Protein AF-A0A091BIE0-F1 (afdb_monomer_lite)

Secondary structure (DSSP, 8-state):
-EEEET--EEEEEESSS--B-SHHHHHTT-PPEEEEEEETTEEEEETTEEEEEE-SEEEEE-TTS-EE-HHHHHHHHHHHHHHHHHHHHTT-

Radius of gyration: 16.74 Å; chains: 1; bounding box: 36×42×34 Å

Structure (mmCIF, N/CA/C/O backbone):
data_AF-A0A091BIE0-F1
#
_entry.id   AF-A0A091BIE0-F1
#
loop_
_atom_site.group_PDB
_atom_site.id
_atom_site.type_symbol
_atom_site.label_atom_id
_atom_site.label_alt_id
_atom_site.label_comp_id
_atom_site.label_asym_id
_atom_site.label_entity_id
_atom_site.label_seq_id
_atom_site.pdbx_PDB_ins_code
_atom_site.Cartn_x
_atom_site.Cartn_y
_atom_site.Cartn_z
_atom_site.occupancy
_atom_site.B_iso_or_equiv
_atom_site.auth_seq_id
_atom_site.auth_comp_id
_atom_site.auth_asym_id
_atom_site.auth_atom_id
_atom_site.pdbx_PDB_model_num
ATOM 1 N N . MET A 1 1 ? -12.261 6.188 1.779 1.00 84.56 1 MET A N 1
ATOM 2 C CA . MET A 1 1 ? -11.094 7.011 1.367 1.00 84.56 1 MET A CA 1
ATOM 3 C C . MET A 1 1 ? -9.829 6.629 2.144 1.00 84.56 1 MET A C 1
ATOM 5 O O . MET A 1 1 ? -9.911 6.406 3.345 1.00 84.56 1 MET A O 1
ATOM 9 N N . LEU A 1 2 ? -8.669 6.570 1.475 1.00 85.94 2 LEU A N 1
ATOM 10 C CA . LEU A 1 2 ? -7.343 6.339 2.076 1.00 85.94 2 LEU A CA 1
ATOM 11 C C . LEU A 1 2 ? -6.427 7.525 1.760 1.00 85.94 2 LEU A C 1
ATOM 13 O O . LEU A 1 2 ? -6.429 8.009 0.630 1.00 85.94 2 LEU A O 1
ATOM 17 N N . SER A 1 3 ? -5.633 7.972 2.733 1.00 88.81 3 SER A N 1
ATOM 18 C CA . SER A 1 3 ? -4.634 9.029 2.538 1.00 88.81 3 SER A CA 1
ATOM 19 C C . SER A 1 3 ? -3.309 8.697 3.219 1.00 88.81 3 SER A C 1
ATOM 21 O O . SER A 1 3 ? -3.305 8.226 4.358 1.00 88.81 3 SER A O 1
ATOM 23 N N . LEU A 1 4 ? -2.198 8.998 2.544 1.00 89.12 4 LEU A N 1
ATOM 24 C CA . LEU A 1 4 ? -0.833 8.814 3.042 1.00 89.12 4 LEU A CA 1
ATOM 25 C C . LEU A 1 4 ? -0.201 10.181 3.329 1.00 89.12 4 LEU A C 1
ATOM 27 O O . LEU A 1 4 ? -0.113 11.022 2.434 1.00 89.12 4 LEU A O 1
ATOM 31 N N . ALA A 1 5 ? 0.231 10.409 4.567 1.00 91.94 5 ALA A N 1
ATOM 32 C CA . ALA A 1 5 ? 0.928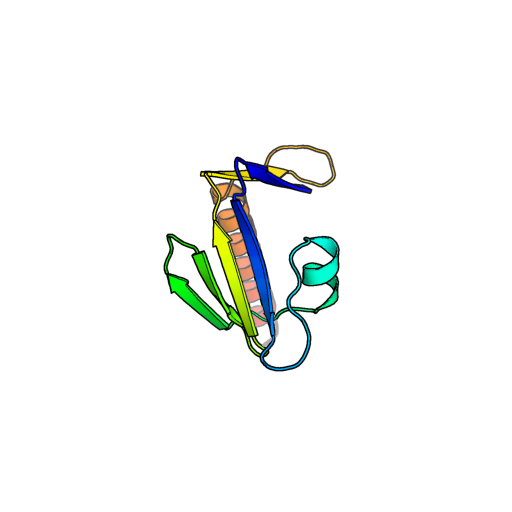 11.627 4.962 1.00 91.94 5 ALA A CA 1
ATOM 33 C C . ALA A 1 5 ? 2.426 11.512 4.660 1.00 91.94 5 ALA A C 1
ATOM 35 O O . ALA A 1 5 ? 3.035 10.477 4.932 1.00 91.94 5 ALA A O 1
ATOM 36 N N . GLU A 1 6 ? 3.009 12.590 4.126 1.00 93.19 6 GLU A N 1
ATOM 37 C CA . GLU A 1 6 ? 4.442 12.674 3.795 1.00 93.19 6 GLU A CA 1
ATOM 38 C C . GLU A 1 6 ? 4.926 11.493 2.932 1.00 93.19 6 GLU A C 1
ATOM 40 O O . GLU A 1 6 ? 6.009 10.951 3.126 1.00 93.19 6 GLU A O 1
ATOM 45 N N . CYS A 1 7 ? 4.097 11.077 1.970 1.00 91.31 7 CYS A N 1
ATOM 46 C CA . CYS A 1 7 ? 4.430 9.995 1.053 1.00 91.31 7 CYS A CA 1
ATOM 47 C C . CYS A 1 7 ? 5.581 10.420 0.128 1.00 91.31 7 CYS A C 1
ATOM 49 O O . CYS A 1 7 ? 5.385 11.225 -0.784 1.00 91.31 7 CYS A O 1
ATOM 51 N N . THR A 1 8 ? 6.779 9.883 0.354 1.00 92.06 8 THR A N 1
ATOM 52 C CA . THR A 1 8 ? 7.986 10.203 -0.4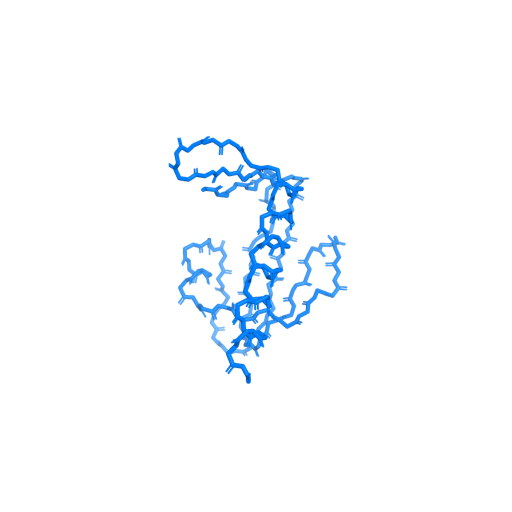32 1.00 92.06 8 THR A CA 1
ATOM 53 C C . THR A 1 8 ? 8.276 9.169 -1.514 1.00 92.06 8 THR A C 1
ATOM 55 O O . THR A 1 8 ? 8.953 9.477 -2.495 1.00 92.06 8 THR A O 1
ATOM 58 N N . SER A 1 9 ? 7.725 7.960 -1.381 1.00 91.56 9 SER A N 1
ATOM 59 C CA . SER A 1 9 ? 7.797 6.919 -2.401 1.00 91.56 9 SER A CA 1
ATOM 60 C C . SER A 1 9 ? 6.460 6.207 -2.514 1.00 91.56 9 SER A C 1
ATOM 62 O O . SER A 1 9 ? 5.925 5.716 -1.525 1.00 91.56 9 SER A O 1
ATOM 64 N N . PHE A 1 10 ? 5.940 6.129 -3.733 1.00 92.00 10 PHE A N 1
ATOM 65 C CA . PHE A 1 10 ? 4.827 5.265 -4.096 1.00 92.00 10 PHE A CA 1
ATOM 66 C C . PHE A 1 10 ? 5.060 4.801 -5.527 1.00 92.00 10 PHE A C 1
ATOM 68 O O . PHE A 1 10 ? 4.800 5.541 -6.474 1.00 92.00 10 PHE A O 1
ATOM 75 N N . ARG A 1 11 ? 5.667 3.624 -5.690 1.00 95.38 11 ARG A N 1
ATOM 76 C CA . ARG A 1 11 ? 6.133 3.146 -6.994 1.00 95.38 11 ARG A CA 1
ATOM 77 C C . ARG A 1 11 ? 5.934 1.649 -7.130 1.00 95.38 11 ARG A C 1
ATOM 79 O O . ARG A 1 11 ? 6.404 0.888 -6.297 1.00 95.38 11 ARG A O 1
ATOM 86 N N . TYR A 1 12 ? 5.290 1.235 -8.209 1.00 96.31 12 TYR A N 1
ATOM 87 C CA . TYR A 1 12 ? 5.173 -0.162 -8.599 1.00 96.31 12 TYR A CA 1
ATOM 88 C C . TYR A 1 12 ? 6.081 -0.442 -9.793 1.00 96.31 12 TYR A C 1
ATOM 90 O O . TYR A 1 12 ? 5.951 0.204 -10.837 1.00 96.31 12 TYR A O 1
ATOM 98 N N . GLU A 1 13 ? 6.980 -1.407 -9.637 1.00 96.56 13 GLU A N 1
ATOM 99 C CA . GLU A 1 13 ? 7.894 -1.883 -10.671 1.00 96.56 13 GLU A CA 1
ATOM 100 C C . GLU A 1 13 ? 7.438 -3.272 -11.131 1.00 96.56 13 GLU A C 1
ATOM 102 O O . GLU A 1 13 ? 7.653 -4.252 -10.412 1.00 96.56 13 GLU A O 1
ATOM 107 N N . PRO A 1 14 ? 6.764 -3.380 -12.289 1.00 95.50 14 PRO A N 1
ATOM 108 C CA . PRO A 1 14 ? 6.404 -4.680 -12.829 1.00 95.50 14 PRO A CA 1
ATOM 109 C C . PRO A 1 14 ? 7.652 -5.410 -13.344 1.00 95.50 14 PRO A C 1
ATOM 111 O O . PRO A 1 14 ? 8.620 -4.774 -13.762 1.00 95.50 14 PRO A O 1
ATOM 114 N N . TYR A 1 15 ? 7.614 -6.742 -13.384 1.00 93.25 15 TYR A N 1
ATOM 115 C CA . TYR A 1 15 ? 8.685 -7.532 -14.011 1.00 93.25 15 TYR A CA 1
ATOM 116 C C . TYR A 1 15 ? 8.784 -7.283 -15.520 1.00 93.25 15 TYR A C 1
ATOM 118 O O . TYR A 1 15 ? 9.866 -7.379 -16.097 1.00 93.25 15 TYR A O 1
ATOM 126 N N . GLU A 1 16 ? 7.661 -6.923 -16.147 1.00 92.56 16 GLU A N 1
ATOM 127 C CA . GLU A 1 16 ? 7.591 -6.525 -17.548 1.00 92.56 16 GLU A CA 1
ATOM 128 C C . GLU A 1 16 ? 6.859 -5.188 -17.710 1.00 92.56 16 GLU A C 1
ATOM 130 O O . GLU A 1 16 ? 5.786 -4.962 -17.151 1.00 92.56 16 GLU A O 1
ATOM 135 N N . GLY A 1 17 ? 7.421 -4.300 -18.532 1.00 90.56 17 GLY A N 1
ATOM 136 C CA . GLY A 1 17 ? 6.832 -2.998 -18.843 1.00 90.56 17 GLY A CA 1
ATOM 137 C C . GLY A 1 17 ? 7.348 -1.853 -17.968 1.00 90.56 17 GLY A C 1
ATOM 138 O O . GLY A 1 17 ? 8.400 -1.934 -17.342 1.00 90.56 17 GLY A O 1
ATOM 139 N N . ALA A 1 18 ? 6.628 -0.730 -17.993 1.00 94.19 18 ALA A N 1
ATOM 140 C CA . ALA A 1 18 ? 7.052 0.499 -17.327 1.00 94.19 18 ALA A CA 1
ATOM 141 C C . ALA A 1 18 ? 6.574 0.566 -15.871 1.00 94.19 18 ALA A C 1
ATOM 143 O O . ALA A 1 18 ? 5.447 0.174 -15.553 1.00 94.19 18 ALA A O 1
ATOM 144 N N . ALA A 1 19 ? 7.394 1.144 -14.996 1.00 95.12 19 ALA A N 1
ATOM 145 C CA . ALA A 1 19 ? 6.990 1.451 -13.630 1.00 95.12 19 ALA A CA 1
ATOM 146 C C . ALA A 1 19 ? 5.812 2.444 -13.592 1.00 95.12 19 ALA A C 1
ATOM 148 O O . ALA A 1 19 ? 5.656 3.280 -14.483 1.00 95.12 19 ALA A O 1
ATOM 149 N N . SER A 1 20 ? 4.996 2.355 -12.542 1.00 94.38 20 SER A N 1
ATOM 150 C CA . SER A 1 20 ? 3.940 3.330 -12.235 1.00 94.38 20 SER A CA 1
ATOM 151 C C . SER A 1 20 ? 4.217 3.986 -10.898 1.00 94.38 20 SER A C 1
ATOM 153 O O . SER A 1 20 ? 4.741 3.340 -9.995 1.00 94.38 20 SER A O 1
ATOM 155 N N . SER A 1 21 ? 3.836 5.253 -10.759 1.00 91.56 21 SER A N 1
ATOM 156 C CA . SER A 1 21 ? 4.073 6.026 -9.535 1.00 91.56 21 SER A CA 1
ATOM 157 C C . SER A 1 21 ? 2.849 6.793 -9.032 1.00 91.56 21 SER A C 1
ATOM 159 O O . SER A 1 21 ? 2.971 7.660 -8.171 1.00 91.56 21 SER A O 1
ATOM 161 N N . THR A 1 22 ? 1.667 6.518 -9.585 1.00 86.25 22 THR A N 1
ATOM 162 C CA . THR A 1 22 ? 0.405 7.134 -9.155 1.00 86.25 22 THR A CA 1
ATOM 163 C C . THR A 1 22 ? -0.539 6.062 -8.619 1.00 86.25 22 THR A C 1
ATOM 165 O O . THR A 1 22 ? -0.503 4.914 -9.068 1.00 86.25 22 THR A O 1
ATOM 168 N N . LEU A 1 23 ? -1.398 6.427 -7.660 1.00 82.12 23 LEU A N 1
ATOM 169 C CA . LEU A 1 23 ? -2.419 5.525 -7.110 1.00 82.12 23 LEU A CA 1
ATOM 170 C C . LEU A 1 23 ? -3.373 5.017 -8.184 1.00 82.12 23 LEU A C 1
ATOM 172 O O . LEU A 1 23 ? -3.703 3.838 -8.195 1.00 82.12 23 LEU A O 1
ATOM 176 N N . GLU A 1 24 ? -3.767 5.884 -9.108 1.00 85.69 24 GLU A N 1
ATOM 177 C CA . GLU A 1 24 ? -4.695 5.549 -10.184 1.00 85.69 24 GLU A CA 1
ATOM 178 C C . GLU A 1 24 ? -4.094 4.530 -11.159 1.00 85.69 24 GLU A C 1
ATOM 180 O O . GLU A 1 24 ? -4.757 3.553 -11.507 1.00 85.69 24 GLU A O 1
ATOM 185 N N . ASP A 1 25 ? -2.830 4.700 -11.559 1.00 89.06 25 ASP A N 1
ATOM 186 C CA . ASP A 1 25 ? -2.165 3.756 -12.464 1.00 89.06 25 ASP A CA 1
ATOM 187 C C . ASP A 1 25 ? -1.889 2.414 -11.783 1.00 89.06 25 ASP A C 1
ATOM 189 O O . ASP A 1 25 ? -2.044 1.359 -12.394 1.00 89.06 25 ASP A O 1
ATOM 193 N N . 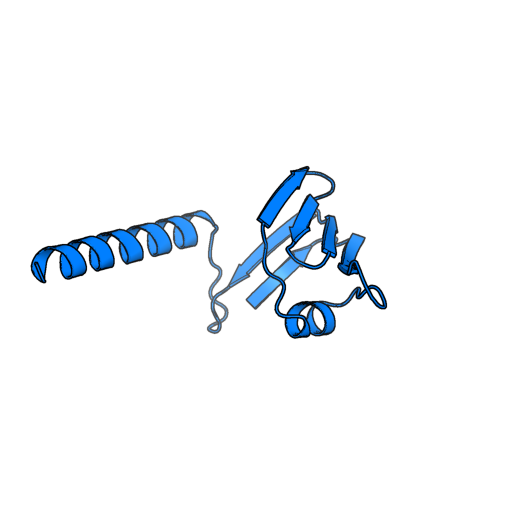ILE A 1 26 ? -1.499 2.451 -10.508 1.00 88.62 26 ILE A N 1
ATOM 194 C CA . ILE A 1 26 ? -1.236 1.260 -9.695 1.00 88.62 26 ILE A CA 1
ATOM 195 C C . ILE A 1 26 ? -2.542 0.491 -9.440 1.00 88.62 26 ILE A C 1
ATOM 197 O O . ILE A 1 26 ? -2.565 -0.727 -9.598 1.00 88.62 26 ILE A O 1
ATOM 201 N N . ALA A 1 27 ? -3.650 1.177 -9.143 1.00 84.88 27 ALA A N 1
ATOM 202 C CA . ALA A 1 27 ? -4.959 0.553 -8.938 1.00 84.88 27 ALA A CA 1
ATOM 203 C C . ALA A 1 27 ? -5.494 -0.143 -10.202 1.00 84.88 27 ALA A C 1
ATOM 205 O O . ALA A 1 27 ? -6.124 -1.193 -10.107 1.00 84.88 27 ALA A O 1
ATOM 206 N N . ARG A 1 28 ? -5.203 0.393 -11.394 1.00 89.06 28 ARG A N 1
ATOM 207 C CA . ARG A 1 28 ? -5.588 -0.220 -12.681 1.00 89.06 28 ARG A CA 1
ATOM 208 C C . ARG A 1 28 ? -4.828 -1.504 -13.014 1.00 89.06 28 ARG A C 1
ATOM 210 O O . ARG A 1 28 ? -5.209 -2.188 -13.957 1.00 89.06 28 ARG A O 1
ATOM 217 N N . ARG A 1 29 ? -3.746 -1.812 -12.294 1.00 85.25 29 ARG A N 1
ATOM 218 C CA . ARG A 1 29 ? -2.899 -2.987 -12.549 1.00 85.25 29 ARG A CA 1
ATOM 219 C C . ARG A 1 29 ? -3.356 -4.255 -11.836 1.00 85.25 29 ARG A C 1
ATOM 221 O O . ARG A 1 29 ? -2.687 -5.265 -12.001 1.00 85.25 29 ARG A O 1
ATOM 228 N N . GLU A 1 30 ? -4.449 -4.199 -11.067 1.00 82.88 30 GLU A N 1
ATOM 229 C CA . GLU A 1 30 ? -5.006 -5.354 -10.338 1.00 82.88 30 GLU A CA 1
ATOM 230 C C . GLU A 1 30 ? -3.920 -6.131 -9.569 1.00 82.88 30 GLU A C 1
ATOM 232 O O . GLU A 1 30 ? -3.747 -7.337 -9.713 1.00 82.88 30 GLU A O 1
ATOM 237 N N . ILE A 1 31 ? -3.117 -5.404 -8.787 1.00 89.44 31 ILE A N 1
ATOM 238 C CA . ILE A 1 31 ? -1.927 -5.952 -8.131 1.00 89.44 31 ILE A CA 1
ATOM 239 C C . ILE A 1 31 ? -2.322 -6.998 -7.088 1.00 89.44 31 ILE A C 1
ATOM 241 O O . ILE A 1 31 ? -3.054 -6.704 -6.144 1.00 89.44 31 ILE A O 1
ATOM 245 N N . GLU A 1 32 ? -1.750 -8.192 -7.207 1.00 93.44 32 GLU A N 1
ATOM 246 C CA . GLU A 1 32 ? -1.906 -9.268 -6.232 1.00 93.44 32 GLU A CA 1
ATOM 247 C C . GLU A 1 32 ? -0.688 -9.339 -5.301 1.00 93.44 32 GLU A C 1
ATOM 249 O O . GLU A 1 32 ? 0.443 -9.547 -5.752 1.00 93.44 32 GLU A O 1
ATOM 254 N N . ILE A 1 33 ? -0.921 -9.138 -4.001 1.00 93.25 33 ILE A N 1
ATOM 255 C CA . ILE A 1 33 ? 0.114 -9.113 -2.958 1.00 93.25 33 ILE A CA 1
ATOM 256 C C . ILE A 1 33 ? 0.457 -10.543 -2.529 1.00 93.25 33 ILE A C 1
ATOM 258 O O . ILE A 1 33 ? -0.427 -11.298 -2.132 1.00 93.25 33 ILE A O 1
ATOM 262 N N . LEU A 1 34 ? 1.748 -10.882 -2.533 1.00 95.19 34 LEU A N 1
ATOM 263 C CA . LEU A 1 34 ? 2.260 -12.168 -2.053 1.00 95.19 34 LEU A CA 1
ATOM 264 C C . LEU A 1 34 ? 2.827 -12.070 -0.637 1.00 95.19 34 LEU A C 1
ATOM 266 O O . LEU A 1 34 ? 2.524 -12.900 0.218 1.00 95.19 34 LEU A O 1
ATOM 270 N N . SER A 1 35 ? 3.676 -11.072 -0.384 1.00 94.12 35 SER A N 1
ATOM 271 C CA . SER A 1 35 ? 4.343 -10.927 0.911 1.00 94.12 35 SER A CA 1
ATOM 272 C C . SER A 1 35 ? 4.858 -9.515 1.159 1.00 94.12 35 SER A C 1
ATOM 274 O O . SER A 1 35 ? 5.121 -8.756 0.228 1.00 94.12 35 SER A O 1
ATOM 276 N N . LEU A 1 36 ? 5.101 -9.205 2.430 1.00 94.44 36 LEU A N 1
ATOM 277 C CA . LEU A 1 36 ? 5.848 -8.028 2.861 1.00 94.44 36 LEU A CA 1
ATOM 278 C C . LEU A 1 36 ? 7.302 -8.433 3.145 1.00 94.44 36 LEU A C 1
ATOM 280 O O . LEU A 1 36 ? 7.533 -9.329 3.954 1.00 94.44 36 LEU A O 1
ATOM 284 N N . GLU A 1 37 ? 8.266 -7.792 2.487 1.00 91.88 37 GLU A N 1
ATOM 285 C CA . GLU A 1 37 ? 9.701 -8.046 2.690 1.00 91.88 37 GLU A CA 1
ATOM 286 C C . GLU A 1 37 ? 10.281 -7.185 3.815 1.00 91.88 37 GLU A C 1
ATOM 288 O O . GLU A 1 37 ? 10.965 -7.689 4.705 1.00 91.88 37 GLU A O 1
ATOM 293 N N . SER A 1 38 ? 9.974 -5.888 3.809 1.00 87.75 38 SER A N 1
ATOM 294 C CA . SER A 1 38 ? 10.430 -4.935 4.820 1.00 87.75 38 SER A CA 1
ATOM 295 C C . SER A 1 38 ? 9.323 -3.959 5.185 1.00 87.75 38 SER A C 1
ATOM 297 O O . SER A 1 38 ? 8.435 -3.679 4.380 1.00 87.75 38 SER A O 1
ATOM 299 N N . SER A 1 39 ? 9.377 -3.437 6.411 1.00 82.19 39 SER A N 1
ATOM 300 C CA . SER A 1 39 ? 8.404 -2.464 6.909 1.00 82.19 39 SER A CA 1
ATOM 301 C C . SER A 1 39 ? 8.853 -1.009 6.777 1.00 82.19 39 SER A C 1
ATOM 303 O O . SER A 1 39 ? 7.981 -0.158 6.829 1.00 82.19 39 SER A O 1
ATOM 305 N N . HIS A 1 40 ? 10.152 -0.718 6.609 1.00 83.56 40 HIS A N 1
ATOM 306 C CA . HIS A 1 40 ? 10.686 0.629 6.328 1.00 83.56 40 HIS A CA 1
ATOM 307 C C . HIS A 1 40 ? 12.019 0.547 5.538 1.00 83.56 40 HIS A C 1
ATOM 309 O O . HIS A 1 40 ? 13.017 0.098 6.112 1.00 83.56 40 HIS A O 1
ATOM 315 N N . PRO A 1 41 ? 12.065 0.957 4.251 1.00 85.38 41 PRO A N 1
ATOM 316 C CA . PRO A 1 41 ? 10.904 1.268 3.411 1.00 85.38 41 PRO A CA 1
ATOM 317 C C . PRO A 1 41 ? 9.967 0.063 3.302 1.00 85.38 41 PRO A C 1
ATOM 319 O O . PRO A 1 41 ? 10.388 -1.082 3.491 1.00 85.38 41 PRO A O 1
ATOM 322 N N . ILE A 1 42 ? 8.689 0.304 3.019 1.00 93.56 42 ILE A N 1
ATOM 323 C CA . ILE A 1 42 ? 7.721 -0.770 2.797 1.00 93.56 42 ILE A CA 1
ATOM 324 C C . ILE A 1 42 ? 7.990 -1.363 1.415 1.00 93.56 42 ILE A C 1
ATOM 326 O O . ILE A 1 42 ? 7.828 -0.685 0.398 1.00 93.56 42 ILE A O 1
ATOM 330 N N . ILE A 1 43 ? 8.402 -2.629 1.389 1.00 96.00 43 ILE A N 1
ATOM 331 C CA . ILE A 1 43 ? 8.631 -3.389 0.156 1.00 96.00 43 ILE A CA 1
ATOM 332 C C . ILE A 1 43 ? 7.641 -4.545 0.134 1.00 96.00 43 ILE A C 1
ATOM 334 O O . ILE A 1 43 ? 7.690 -5.442 0.979 1.00 96.00 43 ILE A O 1
ATOM 338 N N . VAL A 1 44 ? 6.726 -4.508 -0.830 1.00 95.50 44 VAL A N 1
ATOM 339 C CA . VAL A 1 44 ? 5.683 -5.517 -1.014 1.00 95.50 44 VAL A CA 1
ATOM 340 C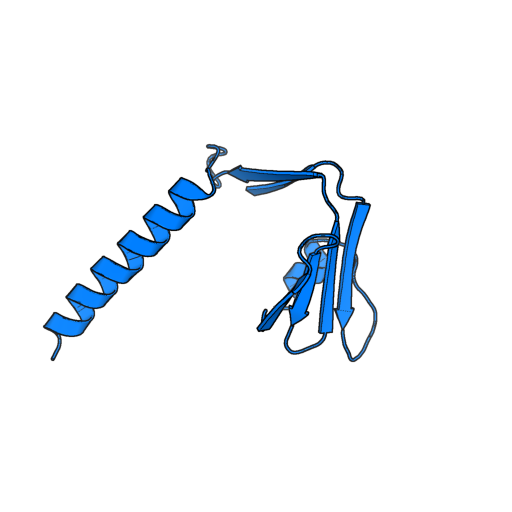 C . VAL A 1 44 ? 5.978 -6.292 -2.289 1.00 95.50 44 VAL A C 1
ATOM 342 O O . VAL A 1 44 ? 6.004 -5.723 -3.382 1.00 95.50 44 VAL A O 1
ATOM 345 N N . ASN A 1 45 ? 6.181 -7.597 -2.147 1.00 96.19 45 ASN A N 1
ATOM 346 C CA . ASN A 1 45 ? 6.330 -8.504 -3.273 1.00 96.19 45 ASN A CA 1
ATOM 347 C C . ASN A 1 45 ? 4.946 -8.888 -3.788 1.00 96.19 45 ASN A C 1
ATOM 349 O O . ASN A 1 45 ? 4.085 -9.337 -3.025 1.00 96.19 45 ASN A O 1
ATOM 353 N N . CYS A 1 46 ? 4.745 -8.704 -5.086 1.00 95.69 46 CYS A N 1
ATOM 354 C CA . CYS A 1 46 ? 3.499 -8.974 -5.784 1.00 95.69 46 CYS A CA 1
ATOM 355 C C . CYS A 1 46 ? 3.736 -10.029 -6.868 1.00 95.69 46 CYS A C 1
ATOM 357 O O . CYS A 1 46 ? 4.872 -10.272 -7.269 1.00 95.69 46 CYS A O 1
ATOM 359 N N . VAL A 1 47 ? 2.667 -10.632 -7.389 1.00 95.19 47 VAL A N 1
ATOM 360 C CA . VAL A 1 47 ? 2.779 -11.694 -8.411 1.00 95.19 47 VAL A CA 1
ATOM 361 C C . VAL A 1 47 ? 3.551 -11.235 -9.652 1.00 95.19 47 VAL A C 1
ATOM 363 O O . VAL A 1 47 ? 4.362 -11.986 -10.184 1.00 95.19 47 VAL A O 1
ATOM 366 N N . MET A 1 48 ? 3.320 -9.997 -10.098 1.00 95.12 48 MET A N 1
ATOM 367 C CA . MET A 1 48 ? 3.874 -9.463 -11.350 1.00 95.12 48 MET A CA 1
ATOM 368 C C . MET A 1 48 ? 4.857 -8.301 -11.158 1.00 95.12 48 MET A C 1
ATOM 370 O O . MET A 1 48 ? 5.116 -7.557 -12.104 1.00 95.12 48 MET A O 1
ATOM 374 N N . GLY A 1 49 ? 5.392 -8.106 -9.950 1.00 95.75 49 GLY A N 1
ATOM 375 C CA . GLY A 1 49 ? 6.310 -7.003 -9.669 1.00 95.75 49 GLY A CA 1
ATOM 376 C C . GLY A 1 49 ? 6.498 -6.718 -8.187 1.00 95.75 49 GLY A C 1
ATOM 377 O O . GLY A 1 49 ? 6.087 -7.497 -7.332 1.00 95.75 49 GLY A O 1
ATOM 378 N N . THR A 1 50 ? 7.057 -5.552 -7.884 1.00 96.38 50 THR A N 1
ATOM 379 C CA . THR A 1 50 ? 7.302 -5.099 -6.509 1.00 96.38 50 THR A CA 1
ATOM 380 C C . THR A 1 50 ? 6.727 -3.700 -6.304 1.00 96.38 50 THR A C 1
ATOM 382 O O . THR A 1 50 ? 6.914 -2.807 -7.134 1.00 96.38 50 THR A O 1
ATOM 385 N N . LEU A 1 51 ? 6.004 -3.498 -5.201 1.00 95.25 51 LEU A N 1
ATOM 386 C CA . LEU A 1 51 ? 5.518 -2.190 -4.764 1.00 95.25 51 LEU A CA 1
ATOM 387 C C . LEU A 1 51 ? 6.435 -1.642 -3.665 1.00 95.25 51 LEU A C 1
ATOM 389 O O . LEU A 1 51 ? 6.632 -2.271 -2.628 1.00 95.25 51 LEU A O 1
ATOM 393 N N . PHE A 1 52 ? 6.949 -0.439 -3.896 1.00 95.12 52 PHE A N 1
ATOM 394 C CA . PHE A 1 52 ? 7.772 0.330 -2.973 1.00 95.12 52 PHE A CA 1
ATOM 395 C C . PHE A 1 52 ? 6.962 1.495 -2.411 1.00 95.12 52 PHE A C 1
ATOM 397 O O . PHE A 1 52 ? 6.401 2.293 -3.171 1.00 95.12 52 PHE A O 1
ATOM 404 N N . LEU A 1 53 ? 6.940 1.622 -1.089 1.00 93.31 53 LEU A N 1
ATOM 405 C CA . LEU A 1 53 ? 6.130 2.603 -0.382 1.00 93.31 53 LEU A CA 1
ATOM 406 C C . LEU A 1 53 ? 6.911 3.202 0.803 1.00 93.31 53 LEU A C 1
ATOM 408 O O . LEU A 1 53 ? 7.538 2.483 1.572 1.00 93.31 53 LEU A O 1
ATOM 412 N N . GLU A 1 54 ? 6.877 4.525 0.944 1.00 94.56 54 GLU A N 1
ATOM 413 C CA . GLU A 1 54 ? 7.493 5.262 2.056 1.00 94.56 54 GLU A CA 1
ATOM 414 C C . GLU A 1 54 ? 6.590 6.444 2.423 1.00 94.56 54 GLU A C 1
ATOM 416 O O . GLU A 1 54 ? 6.308 7.296 1.574 1.00 94.56 54 GLU A O 1
ATOM 421 N N . TYR A 1 55 ? 6.116 6.478 3.669 1.00 92.56 55 TYR A N 1
ATOM 422 C CA . TYR A 1 55 ? 5.206 7.491 4.210 1.00 92.56 55 TYR A CA 1
ATOM 423 C C . TYR A 1 55 ? 5.320 7.555 5.739 1.00 92.56 55 TYR A C 1
ATOM 425 O O . TYR A 1 55 ? 5.746 6.591 6.369 1.00 92.56 55 TYR A O 1
ATOM 433 N N . THR A 1 56 ? 4.872 8.655 6.346 1.00 92.44 56 THR A N 1
ATOM 434 C CA . THR A 1 56 ? 4.930 8.841 7.809 1.00 92.44 56 THR A CA 1
ATOM 435 C C . THR A 1 56 ? 3.701 8.280 8.522 1.00 92.44 56 THR A C 1
ATOM 437 O O . THR A 1 56 ? 3.808 7.653 9.575 1.00 92.44 56 THR A O 1
ATOM 440 N N . SER A 1 57 ? 2.502 8.513 7.983 1.00 90.38 57 SER A N 1
ATOM 441 C CA . SER A 1 57 ? 1.265 7.961 8.546 1.00 90.38 57 SER A CA 1
ATOM 442 C C . SER A 1 57 ? 0.193 7.697 7.489 1.00 90.38 57 SER A C 1
ATOM 444 O O . SER A 1 57 ? 0.230 8.240 6.385 1.00 90.38 57 SER A O 1
ATOM 446 N N . VAL A 1 58 ? -0.765 6.834 7.828 1.00 89.56 58 VAL A N 1
ATOM 447 C CA . VAL A 1 58 ? -1.928 6.511 6.995 1.00 89.56 58 VAL A CA 1
ATOM 448 C C . VAL A 1 58 ? -3.202 6.883 7.743 1.00 89.56 58 VAL A C 1
ATOM 450 O O . VAL A 1 58 ? -3.296 6.707 8.956 1.00 89.56 58 VAL A O 1
ATOM 453 N N . SER A 1 59 ? -4.184 7.414 7.024 1.00 92.88 59 SER A N 1
ATOM 454 C CA . SER A 1 59 ? -5.534 7.654 7.538 1.00 92.88 59 SER A CA 1
ATOM 455 C C . SER A 1 59 ? -6.564 7.006 6.624 1.00 92.88 59 SER A C 1
ATOM 457 O O . SER A 1 59 ? -6.418 7.008 5.399 1.00 92.88 59 SER A O 1
ATOM 459 N N . LEU A 1 60 ? -7.592 6.431 7.241 1.00 92.62 60 LEU A N 1
ATOM 460 C CA . LEU A 1 60 ? -8.660 5.695 6.579 1.00 92.62 60 LEU A CA 1
ATOM 461 C C . LEU A 1 60 ? -9.992 6.320 6.986 1.00 92.62 60 LEU A C 1
ATOM 463 O O . LEU A 1 60 ? -10.169 6.732 8.131 1.00 92.62 60 LEU A O 1
ATOM 467 N N . ALA A 1 61 ? -10.919 6.390 6.042 1.00 94.38 61 ALA A N 1
ATOM 468 C CA . ALA A 1 61 ? -12.286 6.818 6.280 1.00 94.38 61 ALA A 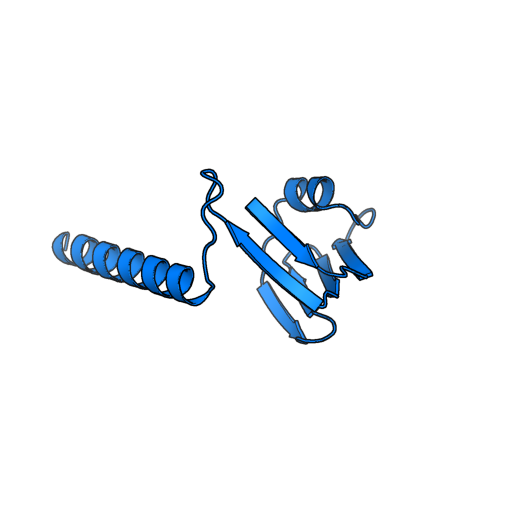CA 1
ATOM 469 C C . ALA A 1 61 ? -13.250 5.999 5.419 1.00 94.38 61 ALA A C 1
ATOM 471 O O . ALA A 1 61 ? -12.889 5.578 4.315 1.00 94.38 61 ALA A O 1
ATOM 472 N N . LEU A 1 62 ? -14.478 5.805 5.891 1.00 93.19 62 LEU A N 1
ATOM 473 C CA . LEU A 1 62 ? -15.582 5.301 5.080 1.00 93.19 62 LEU A CA 1
ATOM 474 C C . LEU A 1 62 ? -15.898 6.282 3.943 1.00 93.19 62 LEU A C 1
ATOM 476 O O . LEU A 1 62 ? -15.463 7.435 3.945 1.00 93.19 62 LEU A O 1
ATOM 480 N N . ASP A 1 63 ? -16.698 5.847 2.975 1.00 91.00 63 ASP A N 1
ATOM 481 C CA . ASP A 1 63 ? -17.154 6.726 1.890 1.00 91.00 63 ASP A CA 1
ATOM 482 C C . ASP A 1 63 ? -18.086 7.842 2.389 1.00 91.00 63 ASP A C 1
ATOM 484 O O . ASP A 1 63 ? -18.230 8.873 1.737 1.00 91.00 63 ASP A O 1
ATOM 488 N N . SER A 1 64 ? -18.656 7.682 3.590 1.00 94.06 64 SER A N 1
ATOM 489 C CA . SER A 1 64 ? -19.358 8.741 4.324 1.00 94.06 64 SER A CA 1
ATOM 490 C C . SER A 1 64 ? -18.429 9.844 4.853 1.00 94.06 64 SER A C 1
ATOM 492 O O . SER A 1 64 ? -18.915 10.876 5.312 1.00 94.06 64 SER A O 1
ATOM 494 N N . GLY A 1 65 ? -17.107 9.639 4.814 1.00 92.75 65 GLY A N 1
ATOM 495 C CA . GLY A 1 65 ? -16.100 10.521 5.407 1.00 92.75 65 GLY A CA 1
ATOM 496 C C . GLY A 1 65 ? -15.809 10.243 6.886 1.00 92.75 65 GLY A C 1
ATOM 497 O O . GLY A 1 65 ? -14.942 10.895 7.463 1.00 92.75 65 GLY A O 1
ATOM 498 N N . GLU A 1 66 ? -16.497 9.281 7.502 1.00 95.12 66 GLU A N 1
ATOM 499 C CA . GLU A 1 66 ? -16.250 8.882 8.889 1.00 95.12 66 GLU A CA 1
ATOM 500 C C . GLU A 1 66 ? -14.879 8.197 9.020 1.00 95.12 66 GLU A C 1
ATOM 502 O O . GLU A 1 66 ? -14.612 7.256 8.269 1.00 95.12 66 GLU A O 1
ATOM 507 N N . PRO A 1 67 ? -13.991 8.651 9.923 1.00 94.81 67 PRO A N 1
ATOM 508 C CA . PRO A 1 67 ? -12.675 8.050 10.096 1.00 94.81 67 PRO A CA 1
ATOM 509 C C . PRO A 1 67 ? -12.787 6.624 10.638 1.00 94.81 67 PRO A C 1
ATOM 511 O O . PRO A 1 67 ? -13.643 6.334 11.466 1.00 94.81 67 PRO A O 1
ATOM 514 N N . VAL A 1 68 ? -11.881 5.753 10.198 1.00 95.44 68 VAL A N 1
ATOM 515 C CA . VAL A 1 68 ? -11.816 4.352 10.625 1.00 95.44 68 VAL A CA 1
ATOM 516 C C . VAL A 1 68 ? -10.406 4.030 11.092 1.00 95.44 68 VAL A C 1
ATOM 518 O O . VAL A 1 68 ? -9.417 4.315 10.414 1.00 95.44 68 VAL A O 1
ATOM 521 N N . SER A 1 69 ? -10.304 3.410 12.257 1.00 93.75 69 SER A N 1
ATOM 522 C CA . SER A 1 69 ? -9.056 2.889 12.797 1.00 93.75 69 SER A CA 1
ATOM 523 C C . SER A 1 69 ? -8.725 1.503 12.236 1.00 93.75 69 SER A C 1
ATOM 525 O O . SER A 1 69 ? -9.590 0.720 11.843 1.00 93.75 69 SER A O 1
ATOM 527 N N . VAL A 1 70 ? -7.441 1.142 12.270 1.00 90.00 70 VAL A N 1
ATOM 528 C CA . VAL A 1 70 ? -6.996 -0.216 11.911 1.00 90.00 70 VAL A CA 1
ATOM 529 C C . VAL A 1 70 ? -7.650 -1.273 12.811 1.00 90.00 70 VAL A C 1
ATOM 531 O O . VAL A 1 70 ? -7.984 -2.358 12.343 1.00 90.00 70 VAL A O 1
ATOM 534 N N . GLN A 1 71 ? -7.876 -0.958 14.089 1.00 94.25 71 GLN A N 1
ATOM 535 C CA . GLN A 1 71 ? -8.508 -1.882 15.028 1.00 94.25 71 GLN A CA 1
ATOM 536 C C . GLN A 1 71 ? -9.963 -2.182 14.645 1.00 94.25 71 GLN A C 1
ATOM 538 O O . GLN A 1 71 ? -10.364 -3.344 14.680 1.00 94.25 71 GLN A O 1
ATOM 543 N N . GLU A 1 72 ? -10.730 -1.171 14.235 1.00 95.31 72 GLU A N 1
ATOM 544 C CA . GLU A 1 72 ? -12.107 -1.361 13.761 1.00 95.31 72 GLU A CA 1
ATOM 545 C C . GLU A 1 72 ? -12.153 -2.237 12.506 1.00 95.31 72 GLU A C 1
ATOM 547 O O . GLU A 1 72 ? -12.999 -3.125 12.414 1.00 95.31 72 GLU A O 1
ATOM 552 N N . LEU A 1 73 ? -11.204 -2.069 11.578 1.00 92.62 73 LEU A N 1
ATOM 553 C CA . LEU A 1 73 ? -11.105 -2.925 10.390 1.00 92.62 73 LEU A CA 1
ATOM 554 C C . LEU A 1 73 ? -10.789 -4.380 10.743 1.00 92.62 73 LEU A C 1
ATOM 556 O O . LEU A 1 73 ? -11.404 -5.294 10.195 1.00 92.62 73 LEU A O 1
ATOM 560 N N . LEU A 1 74 ? -9.850 -4.607 11.665 1.00 94.25 74 LEU A N 1
ATOM 561 C CA . LEU A 1 74 ? -9.512 -5.954 12.127 1.00 94.25 74 LEU A CA 1
ATOM 562 C C . LEU A 1 74 ? -10.708 -6.619 12.811 1.00 94.25 74 LEU A C 1
ATOM 564 O O . LEU A 1 74 ? -10.988 -7.789 12.555 1.00 94.25 74 LEU A O 1
ATOM 568 N N . GLN A 1 75 ? -11.436 -5.869 13.637 1.00 96.62 75 GLN A N 1
ATOM 569 C CA . GLN A 1 75 ? -12.617 -6.372 14.327 1.00 96.62 75 GLN A CA 1
ATOM 570 C C . GLN A 1 75 ? -13.755 -6.694 13.351 1.00 96.62 75 GLN A C 1
ATOM 572 O O . GLN A 1 75 ? -14.362 -7.758 13.459 1.00 96.62 75 GLN A O 1
ATOM 577 N N . ALA A 1 76 ? -14.012 -5.820 12.375 1.00 95.62 76 ALA A N 1
ATOM 578 C CA . ALA A 1 76 ? -15.008 -6.058 11.334 1.00 95.62 76 ALA A CA 1
ATOM 579 C C . ALA A 1 76 ? -14.651 -7.278 10.467 1.00 95.62 76 ALA A C 1
ATOM 581 O O . ALA A 1 76 ? -15.519 -8.095 10.165 1.00 95.62 76 ALA A O 1
ATOM 582 N N . SER A 1 77 ? -13.370 -7.433 10.114 1.00 95.12 77 SER A N 1
ATOM 583 C CA . SER A 1 77 ? -12.865 -8.592 9.369 1.00 95.12 77 SER A CA 1
ATOM 584 C C . SER A 1 77 ? -13.052 -9.896 10.149 1.00 95.12 77 SER A C 1
ATOM 586 O O . SER A 1 77 ? -13.602 -10.858 9.613 1.00 95.12 77 SER A O 1
ATOM 588 N N . ALA A 1 78 ? -12.664 -9.925 11.428 1.00 96.38 78 ALA A N 1
ATOM 589 C CA . ALA A 1 78 ? -12.846 -11.096 12.283 1.00 96.38 78 ALA A CA 1
ATOM 590 C C . ALA A 1 78 ? -14.328 -11.484 12.402 1.00 96.38 78 ALA A C 1
ATOM 592 O O . ALA A 1 78 ? -14.683 -12.627 12.133 1.00 96.38 78 ALA A O 1
ATOM 593 N N . ALA A 1 79 ? -15.199 -10.511 12.692 1.00 96.94 79 ALA A N 1
ATOM 594 C CA . ALA A 1 79 ? -16.637 -10.742 12.807 1.00 96.94 79 ALA A CA 1
ATOM 595 C C . ALA A 1 79 ? -17.249 -11.306 11.514 1.00 96.94 79 ALA A C 1
ATOM 597 O O . ALA A 1 79 ? -18.082 -12.209 11.567 1.00 96.94 79 ALA A O 1
ATOM 598 N N . TYR A 1 80 ? -16.817 -10.806 10.350 1.00 95.75 80 TYR A N 1
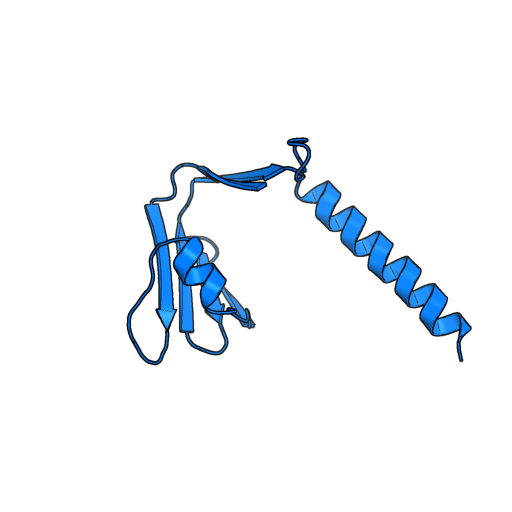ATOM 599 C CA . TYR A 1 80 ? -17.256 -11.331 9.058 1.00 95.75 80 TYR A CA 1
ATOM 600 C C . TYR A 1 80 ? -16.880 -12.808 8.882 1.00 95.75 80 TYR A C 1
ATOM 602 O O . TYR A 1 80 ? -17.723 -13.619 8.487 1.00 95.75 80 TYR A O 1
ATOM 610 N N . TRP A 1 81 ? -15.626 -13.166 9.171 1.00 95.38 81 TRP A N 1
ATOM 611 C CA . TRP A 1 81 ? -15.142 -14.536 8.999 1.00 95.38 81 TRP A CA 1
ATOM 612 C C . TRP A 1 81 ? -15.742 -15.511 10.009 1.00 95.38 81 TRP A C 1
ATOM 614 O O . TRP A 1 81 ? -16.030 -16.650 9.636 1.00 95.38 81 TRP A O 1
ATOM 624 N N . ASP A 1 82 ? -15.988 -15.068 11.241 1.00 96.06 82 ASP A N 1
ATOM 625 C CA . ASP A 1 82 ? -16.676 -15.861 12.261 1.00 96.06 82 ASP A CA 1
ATOM 626 C C . ASP A 1 82 ? -18.109 -16.195 11.815 1.00 96.06 82 ASP A C 1
ATOM 628 O O . ASP A 1 82 ? -18.468 -17.370 11.712 1.00 96.06 82 ASP A O 1
ATOM 632 N N . ASP A 1 83 ? -18.892 -15.185 11.424 1.00 95.75 83 ASP A N 1
ATOM 633 C CA . ASP A 1 83 ? -20.270 -15.361 10.941 1.00 95.75 83 ASP A CA 1
ATOM 634 C C . ASP A 1 83 ? -20.329 -16.196 9.647 1.00 95.75 83 ASP A C 1
ATOM 636 O O . ASP A 1 83 ? -21.202 -17.046 9.448 1.00 95.75 83 ASP A O 1
ATOM 640 N N . TRP A 1 84 ? -19.385 -15.995 8.724 1.00 94.12 84 TRP A N 1
ATOM 641 C CA . TRP A 1 84 ? -19.270 -16.846 7.539 1.00 94.12 84 TRP A CA 1
ATOM 642 C C . TRP A 1 84 ? -18.971 -18.309 7.905 1.00 94.12 84 TRP A C 1
ATOM 644 O O . TRP A 1 84 ? -19.603 -19.219 7.360 1.00 94.12 84 TRP A O 1
ATOM 654 N N . SER A 1 85 ? -18.046 -18.553 8.835 1.00 93.75 85 SER A N 1
ATOM 655 C CA . SER A 1 85 ? -17.654 -19.895 9.283 1.00 93.75 85 SER A CA 1
ATOM 656 C C . SER A 1 85 ? -18.823 -20.641 9.933 1.00 93.75 85 SER A C 1
ATOM 658 O O . SER A 1 85 ? -19.050 -21.816 9.635 1.00 93.75 85 SER A O 1
ATOM 660 N N . GLU A 1 86 ? -19.620 -19.959 10.759 1.00 93.75 86 GLU A N 1
ATOM 661 C CA . GLU A 1 86 ? -20.822 -20.525 11.381 1.00 93.75 86 GLU A CA 1
ATOM 662 C C . GLU A 1 86 ? -21.873 -20.938 10.342 1.00 93.75 86 GLU A C 1
ATOM 664 O O . GLU A 1 86 ? -22.338 -22.083 10.349 1.00 93.75 86 GLU A O 1
ATOM 669 N N . ARG A 1 87 ? -22.189 -20.052 9.388 1.00 92.62 87 ARG A N 1
ATOM 670 C CA . ARG A 1 87 ? -23.131 -20.346 8.290 1.00 92.62 87 ARG A CA 1
ATOM 671 C C . ARG A 1 87 ? -22.660 -21.501 7.406 1.00 92.62 87 ARG A C 1
ATOM 673 O O . ARG A 1 87 ? -23.458 -22.349 7.004 1.00 92.62 87 ARG A O 1
ATOM 680 N N . SER A 1 88 ? -21.359 -21.556 7.133 1.00 86.81 88 SER A N 1
ATOM 681 C CA . SER A 1 88 ? -20.747 -22.588 6.289 1.00 86.81 88 SER A CA 1
ATOM 682 C C . SER A 1 88 ? -20.752 -23.963 6.959 1.00 86.81 88 SER A C 1
ATOM 684 O O . SER A 1 88 ? -20.929 -24.974 6.286 1.00 86.81 88 SER A O 1
ATOM 686 N N . ARG A 1 89 ? -20.613 -24.017 8.291 1.00 77.19 89 ARG A N 1
ATOM 687 C CA . ARG A 1 89 ? -20.705 -25.263 9.072 1.00 77.19 89 ARG A CA 1
ATOM 688 C C . ARG A 1 89 ? -22.134 -25.777 9.220 1.00 77.19 89 ARG A C 1
ATOM 690 O O . ARG A 1 89 ? -22.324 -26.984 9.284 1.00 77.19 89 ARG A O 1
ATOM 697 N N . GLY A 1 90 ? -23.129 -24.889 9.257 1.00 60.03 90 GLY A N 1
ATOM 698 C CA . GLY A 1 90 ? -24.548 -25.267 9.312 1.00 60.03 90 GLY A CA 1
ATOM 699 C C . GLY A 1 90 ? -25.112 -25.833 8.002 1.00 60.03 90 GLY A C 1
ATOM 700 O O . GLY A 1 90 ? -26.265 -26.253 7.978 1.00 60.03 90 GLY A O 1
ATOM 701 N N . SER A 1 91 ? -24.318 -25.838 6.926 1.00 56.78 91 SER A N 1
ATOM 702 C CA . SER A 1 91 ? -24.691 -26.344 5.596 1.00 56.78 91 SER A CA 1
ATOM 703 C C . SER A 1 91 ? -24.078 -27.720 5.268 1.00 56.78 91 SER A C 1
ATOM 705 O O . SER A 1 91 ? -24.046 -28.098 4.096 1.00 56.78 91 SER A O 1
ATOM 707 N N . ALA A 1 92 ? -23.572 -28.443 6.278 1.00 47.44 92 ALA A N 1
ATOM 708 C CA . ALA A 1 92 ? -22.978 -29.781 6.162 1.00 47.44 92 ALA A CA 1
ATOM 709 C C . ALA A 1 92 ? -23.926 -30.895 6.633 1.00 47.44 92 ALA A C 1
ATOM 711 O O . ALA A 1 92 ? -24.644 -30.679 7.636 1.00 47.44 92 ALA A O 1
#

Organism: NCBI:txid1121013

Sequence (92 aa):
MLSLAECTSFRYEPYEGAASSTLEDIARREIEILSLESSHPIIVNCVMGTLFLEYTSVSLALDSGEPVSVQELLQASAAYWDDWSERSRGSA

Foldseek 3Di:
DKDFAPKPFWWWDFPDDDIDGDPVVVVVVVWAFDDFDDVVQTWTDTPGTITTTDGDDMWDADPVRHTDDPVNVVVVVVVVVVVVVVVVVVVD

pLDDT: mean 90.93, std 7.81, range [47.44, 96.94]